Protein AF-A0A7I7WE96-F1 (afdb_monomer_lite)

Foldseek 3Di:
DDDDDDDDDDDPPPDPPPPPPPPPPDPDDDPDDDDDQPFAQAQVPRDGHGQVQADADPVRHGDRHHGVVVCVVVVQPWDFLVVLCVVLVHDSVVSVVVPADFPDWDDPPDDDITTTHGPVSSVVVSPPD

Sequence (129 aa):
MIAPVPSPSEAPNIAPRSDFEISYASEQQVYAGQTGGSRKICQECGRRRALSRFPVDKYGRVNSRHCLGCIDEDTPALITESEAARRLQMTIEGFRSHKLVVAGSYAPERGKVVALYSRVDVDASGGQR

pLDDT: mean 70.79, std 18.3, range [37.28, 91.69]

Structure (mmCIF, N/CA/C/O backbone):
data_AF-A0A7I7WE96-F1
#
_entry.id   AF-A0A7I7WE96-F1
#
loop_
_atom_site.group_PDB
_atom_site.id
_atom_site.type_symbol
_atom_site.label_atom_id
_atom_site.label_alt_id
_atom_site.label_comp_id
_atom_site.label_asym_id
_atom_site.label_entity_id
_atom_site.label_seq_id
_atom_site.pdbx_PDB_ins_code
_atom_site.Cartn_x
_atom_site.Cartn_y
_atom_site.Cartn_z
_atom_site.occupancy
_atom_site.B_iso_or_equiv
_atom_site.auth_seq_id
_atom_site.auth_comp_id
_atom_site.auth_asym_id
_atom_site.auth_atom_id
_atom_site.pdbx_PDB_model_num
ATOM 1 N N . MET A 1 1 ? 65.710 -44.457 34.159 1.00 42.59 1 MET A N 1
ATOM 2 C CA . MET A 1 1 ? 64.817 -43.322 34.468 1.00 42.59 1 MET A CA 1
ATOM 3 C C . MET A 1 1 ? 63.569 -43.510 33.624 1.00 42.59 1 MET A C 1
ATOM 5 O O . MET A 1 1 ? 63.692 -43.533 32.409 1.00 42.59 1 MET A O 1
ATOM 9 N N . ILE A 1 2 ? 62.425 -43.778 34.252 1.00 46.62 2 ILE A N 1
ATOM 10 C CA . ILE A 1 2 ? 61.124 -43.935 33.587 1.00 46.62 2 ILE A CA 1
ATOM 11 C C . ILE A 1 2 ? 60.278 -42.748 34.035 1.00 46.62 2 ILE A C 1
ATOM 13 O O . ILE A 1 2 ? 60.128 -42.545 35.237 1.00 46.62 2 ILE A O 1
ATOM 17 N N . ALA A 1 3 ? 59.731 -41.994 33.089 1.00 37.28 3 ALA A N 1
ATOM 18 C CA . ALA A 1 3 ? 58.562 -41.154 33.314 1.00 37.28 3 ALA A CA 1
ATOM 19 C C . ALA A 1 3 ? 57.767 -41.028 31.999 1.00 37.28 3 ALA A C 1
ATOM 21 O O . ALA A 1 3 ? 58.366 -41.121 30.926 1.00 37.28 3 ALA A O 1
ATOM 22 N N . PRO A 1 4 ? 56.432 -40.915 32.077 1.00 45.62 4 PRO A N 1
ATOM 23 C CA . PRO A 1 4 ? 55.515 -41.565 31.150 1.00 45.62 4 PRO A CA 1
ATOM 24 C C . PRO A 1 4 ? 54.776 -40.595 30.220 1.00 45.62 4 PRO A C 1
ATOM 26 O O . PRO A 1 4 ? 54.709 -39.392 30.451 1.00 45.62 4 PRO A O 1
ATOM 29 N N . VAL A 1 5 ? 54.178 -41.174 29.180 1.00 53.44 5 VAL A N 1
ATOM 30 C CA . VAL A 1 5 ? 53.218 -40.535 28.271 1.00 53.44 5 VAL A CA 1
ATOM 31 C C . VAL A 1 5 ? 51.870 -40.350 28.979 1.00 53.44 5 VAL A C 1
ATOM 33 O O . VAL A 1 5 ? 51.412 -41.284 29.640 1.00 53.44 5 VAL A O 1
ATOM 36 N N . PRO A 1 6 ? 51.185 -39.216 28.767 1.00 49.56 6 PRO A N 1
ATOM 37 C CA . PRO A 1 6 ? 49.725 -39.231 28.716 1.00 49.56 6 PRO A CA 1
ATOM 38 C C . PRO A 1 6 ? 49.164 -38.617 27.419 1.00 49.56 6 PRO A C 1
ATOM 40 O O . PRO A 1 6 ? 49.511 -37.511 27.016 1.00 49.56 6 PRO A O 1
ATOM 43 N N . SER A 1 7 ? 48.262 -39.365 26.780 1.00 45.31 7 SER A N 1
ATOM 44 C CA . SER A 1 7 ? 47.239 -38.882 25.834 1.00 45.31 7 SER A CA 1
ATOM 45 C C . SER A 1 7 ? 45.946 -38.539 26.606 1.00 45.31 7 SER A C 1
ATOM 47 O O . SER A 1 7 ? 45.887 -38.761 27.814 1.00 45.31 7 SER A O 1
ATOM 49 N N . PRO A 1 8 ? 44.826 -38.238 25.931 1.00 49.50 8 PRO A N 1
ATOM 50 C CA . PRO A 1 8 ? 44.482 -37.057 25.149 1.00 49.50 8 PRO A CA 1
ATOM 51 C C . PRO A 1 8 ? 43.420 -36.243 25.914 1.00 49.50 8 PRO A C 1
ATOM 53 O O . PRO A 1 8 ? 42.387 -36.781 26.306 1.00 49.50 8 PRO A O 1
ATOM 56 N N . SER A 1 9 ? 43.633 -34.950 26.140 1.00 49.31 9 SER A N 1
ATOM 57 C CA . SER A 1 9 ? 42.613 -34.127 26.796 1.00 49.31 9 SER A CA 1
ATOM 58 C C . SER A 1 9 ? 42.762 -32.680 26.368 1.00 49.31 9 SER A C 1
ATOM 60 O O . SER A 1 9 ? 43.459 -31.915 27.012 1.00 49.31 9 SER A O 1
ATOM 62 N N . GLU A 1 10 ? 42.126 -32.321 25.257 1.00 42.38 10 GLU A N 1
ATOM 63 C CA . GLU A 1 10 ? 41.781 -30.930 24.973 1.00 42.38 10 GLU A CA 1
ATOM 64 C C . GLU A 1 10 ? 40.582 -30.922 24.027 1.00 42.38 10 GLU A C 1
ATOM 66 O O . GLU A 1 10 ? 40.684 -31.072 22.812 1.00 42.38 10 GLU A O 1
ATOM 71 N N . ALA A 1 11 ? 39.402 -30.818 24.630 1.00 42.19 11 ALA A N 1
ATOM 72 C CA . ALA A 1 11 ? 38.207 -30.403 23.925 1.00 42.19 11 ALA A CA 1
ATOM 73 C C . ALA A 1 11 ? 38.390 -28.933 23.507 1.00 42.19 11 ALA A C 1
ATOM 75 O O . ALA A 1 11 ? 38.555 -28.088 24.392 1.00 42.19 11 ALA A O 1
ATOM 76 N N . PRO A 1 12 ? 38.320 -28.568 22.214 1.00 41.44 12 PRO A N 1
ATOM 77 C CA . PRO A 1 12 ? 38.088 -27.181 21.873 1.00 41.44 12 PRO A CA 1
ATOM 78 C C . PRO A 1 12 ? 36.630 -26.872 22.208 1.00 41.44 12 PRO A C 1
ATOM 80 O O . PRO A 1 12 ? 35.689 -27.388 21.607 1.00 41.44 12 PRO A O 1
ATOM 83 N N . ASN A 1 13 ? 36.472 -26.052 23.238 1.00 43.78 13 ASN A N 1
ATOM 84 C CA . ASN A 1 13 ? 35.237 -25.421 23.659 1.00 43.78 13 ASN A CA 1
ATOM 85 C C . ASN A 1 13 ? 34.686 -24.613 22.469 1.00 43.78 13 ASN A C 1
ATOM 87 O O . ASN A 1 13 ? 35.158 -23.513 22.178 1.00 43.78 13 ASN A O 1
ATOM 91 N N . ILE A 1 14 ? 33.747 -25.203 21.723 1.00 48.84 14 ILE A N 1
ATOM 92 C CA . ILE A 1 14 ? 33.017 -24.539 20.640 1.00 48.84 14 ILE A CA 1
ATOM 93 C C . ILE A 1 14 ? 32.082 -23.525 21.300 1.00 48.84 14 ILE A C 1
ATOM 95 O O . ILE A 1 14 ? 30.915 -23.799 21.568 1.00 48.84 14 ILE A O 1
ATOM 99 N N . ALA A 1 15 ? 32.613 -22.341 21.582 1.00 39.69 15 ALA A N 1
ATOM 100 C CA . ALA A 1 15 ? 31.805 -21.153 21.768 1.00 39.69 15 ALA A CA 1
ATOM 101 C C . ALA A 1 15 ? 31.437 -20.626 20.371 1.00 39.69 15 ALA A C 1
ATOM 103 O O . ALA A 1 15 ? 32.340 -20.245 19.619 1.00 39.69 15 ALA A O 1
ATOM 104 N N . PRO A 1 16 ? 30.152 -20.564 19.982 1.00 40.44 16 PRO A N 1
ATOM 105 C CA . PRO A 1 16 ? 29.764 -19.804 18.808 1.00 40.44 16 PRO A CA 1
ATOM 106 C C . PRO A 1 16 ? 29.896 -18.317 19.153 1.00 40.44 16 PRO A C 1
ATOM 108 O O . PRO A 1 16 ? 28.977 -17.697 19.686 1.00 40.44 16 PRO A O 1
ATOM 111 N N . ARG A 1 17 ? 31.056 -17.722 18.858 1.00 44.59 17 ARG A N 1
ATOM 112 C CA . ARG A 1 17 ? 31.151 -16.268 18.711 1.00 44.59 17 ARG A CA 1
ATOM 113 C C . ARG A 1 17 ? 30.475 -15.913 17.396 1.00 44.59 17 ARG A C 1
ATOM 115 O O . ARG A 1 17 ? 31.088 -15.914 16.336 1.00 44.59 17 ARG A O 1
ATOM 122 N N . SER A 1 18 ? 29.168 -15.693 17.484 1.00 46.44 18 SER A N 1
ATOM 123 C CA . SER A 1 18 ? 28.378 -15.056 16.441 1.00 46.44 18 SER A CA 1
ATOM 124 C C . SER A 1 18 ? 28.749 -13.573 16.397 1.00 46.44 18 SER A C 1
ATOM 126 O O . SER A 1 18 ? 27.990 -12.723 16.855 1.00 46.44 18 SER A O 1
ATOM 128 N N . ASP A 1 19 ? 29.928 -13.268 15.857 1.00 42.34 19 ASP A N 1
ATOM 129 C CA . ASP A 1 19 ? 30.252 -11.946 15.326 1.00 42.34 19 ASP A CA 1
ATOM 130 C C . ASP A 1 19 ? 29.459 -11.780 14.020 1.00 42.34 19 ASP A C 1
ATOM 132 O O . ASP A 1 19 ? 29.959 -11.941 12.909 1.00 42.34 19 ASP A O 1
ATOM 136 N N . PHE A 1 20 ? 28.155 -11.532 14.168 1.00 44.53 20 PHE A N 1
ATOM 137 C CA . PHE A 1 20 ? 27.305 -11.067 13.080 1.00 44.53 20 PHE A CA 1
ATOM 138 C C . PHE A 1 20 ? 27.535 -9.558 12.950 1.00 44.53 20 PHE A C 1
ATOM 140 O O . PHE A 1 20 ? 26.678 -8.741 13.283 1.00 44.53 20 PHE A O 1
ATOM 147 N N . GLU A 1 21 ? 28.740 -9.180 12.518 1.00 40.16 21 GLU A N 1
ATOM 148 C CA . GLU A 1 21 ? 28.971 -7.839 12.002 1.00 40.16 21 GLU A CA 1
ATOM 149 C C . GLU A 1 21 ? 28.182 -7.720 10.700 1.00 40.16 21 GLU A C 1
ATOM 151 O O . GLU A 1 21 ? 28.588 -8.199 9.639 1.00 40.16 21 GLU A O 1
ATOM 156 N N . ILE A 1 22 ? 27.013 -7.084 10.784 1.00 48.22 22 ILE A N 1
ATOM 157 C CA . ILE A 1 22 ? 26.352 -6.519 9.614 1.00 48.22 22 ILE A CA 1
ATOM 158 C C . ILE A 1 22 ? 27.269 -5.397 9.142 1.00 48.22 22 ILE A C 1
ATOM 160 O O . ILE A 1 22 ? 27.170 -4.250 9.574 1.00 48.22 22 ILE A O 1
ATOM 164 N N . SER A 1 23 ? 28.215 -5.762 8.285 1.00 38.84 23 SER A N 1
ATOM 165 C CA . SER A 1 23 ? 29.030 -4.814 7.559 1.00 38.84 23 SER A CA 1
ATOM 166 C C . SER A 1 23 ? 28.083 -4.062 6.624 1.00 38.84 23 SER A C 1
ATOM 168 O O . SER A 1 23 ? 27.760 -4.535 5.536 1.00 38.84 23 SER A O 1
ATOM 170 N N . TYR A 1 24 ? 27.619 -2.882 7.051 1.00 46.25 24 TYR A N 1
ATOM 171 C CA . TYR A 1 24 ? 27.064 -1.832 6.184 1.00 46.25 24 TYR A CA 1
ATOM 172 C C . TYR A 1 24 ? 28.181 -1.256 5.293 1.00 46.25 24 TYR A C 1
ATOM 174 O O . TYR A 1 24 ? 28.384 -0.046 5.178 1.00 46.25 24 TYR A O 1
ATOM 182 N N . ALA A 1 25 ? 28.965 -2.146 4.687 1.00 39.91 25 ALA A N 1
ATOM 183 C CA . ALA A 1 25 ? 29.969 -1.803 3.719 1.00 39.91 25 ALA A CA 1
ATOM 184 C C . ALA A 1 25 ? 29.249 -1.373 2.437 1.00 39.91 25 ALA A C 1
ATOM 186 O O . ALA A 1 25 ? 28.724 -2.186 1.677 1.00 39.91 25 ALA A O 1
ATOM 187 N N . SER A 1 26 ? 29.307 -0.061 2.214 1.00 45.47 26 SER A N 1
ATOM 188 C CA . SER A 1 26 ? 29.462 0.533 0.886 1.00 45.47 26 SER A CA 1
ATOM 189 C C . SER A 1 26 ? 28.181 0.841 0.103 1.00 45.47 26 SER A C 1
ATOM 191 O O . SER A 1 26 ? 28.034 0.441 -1.047 1.00 45.47 26 SER A O 1
ATOM 193 N N . GLU A 1 27 ? 27.318 1.705 0.648 1.00 46.28 27 GLU A N 1
ATOM 194 C CA . GLU A 1 27 ? 26.318 2.443 -0.156 1.00 46.28 27 GLU A CA 1
ATOM 195 C C . GLU A 1 27 ? 26.895 3.654 -0.923 1.00 46.28 27 GLU A C 1
ATOM 197 O O . GLU A 1 27 ? 26.168 4.391 -1.587 1.00 46.28 27 GLU A O 1
ATOM 202 N N . GLN A 1 28 ? 28.209 3.877 -0.904 1.00 47.94 28 GLN A N 1
ATOM 203 C CA . GLN A 1 28 ? 28.836 4.965 -1.657 1.00 47.94 28 GLN A CA 1
ATOM 204 C C . GLN A 1 28 ? 30.066 4.462 -2.400 1.00 47.94 28 GLN A C 1
ATOM 206 O O . GLN A 1 28 ? 31.148 4.426 -1.830 1.00 47.94 28 GLN A O 1
ATOM 211 N N . GLN A 1 29 ? 29.871 4.089 -3.670 1.00 47.78 29 GLN A N 1
ATOM 212 C CA . GLN A 1 29 ? 30.780 4.287 -4.817 1.00 47.78 29 GLN A CA 1
ATOM 213 C C 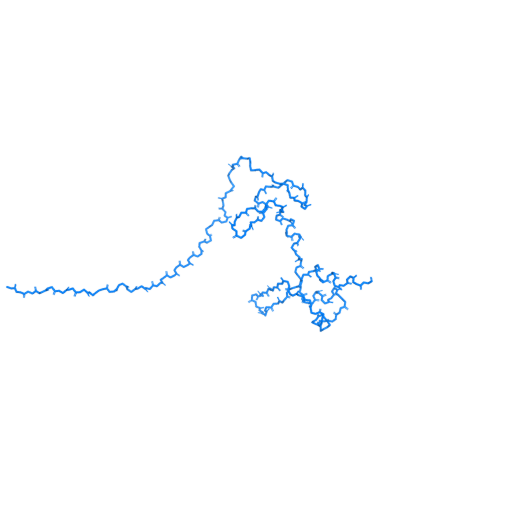. GLN A 1 29 ? 30.700 3.126 -5.816 1.00 47.78 29 GLN A C 1
ATOM 215 O O . GLN A 1 29 ? 31.546 2.244 -5.817 1.00 47.78 29 GLN A O 1
ATOM 220 N N . VAL A 1 30 ? 29.757 3.207 -6.761 1.00 43.72 30 VAL A N 1
ATOM 221 C CA . VAL A 1 30 ? 30.035 2.844 -8.164 1.00 43.72 30 VAL A CA 1
ATOM 222 C C . VAL A 1 30 ? 29.299 3.828 -9.085 1.00 43.72 30 VAL A C 1
ATOM 224 O O . VAL A 1 30 ? 28.339 3.494 -9.774 1.00 43.72 30 VAL A O 1
ATOM 227 N N . TYR A 1 31 ? 29.746 5.086 -9.089 1.00 49.91 31 TYR A N 1
ATOM 228 C CA . TYR A 1 31 ? 29.648 5.938 -10.277 1.00 49.91 31 TYR A CA 1
ATOM 229 C C . TYR A 1 31 ? 30.998 5.862 -10.992 1.00 49.91 31 TYR A C 1
ATOM 231 O O . TYR A 1 31 ? 31.882 6.677 -10.763 1.00 49.91 31 TYR A O 1
ATOM 239 N N . ALA A 1 32 ? 31.172 4.857 -11.844 1.00 38.66 32 ALA A N 1
ATOM 240 C CA . ALA A 1 32 ? 32.219 4.842 -12.858 1.00 38.66 32 ALA A CA 1
ATOM 241 C C . ALA A 1 32 ? 31.725 3.969 -14.011 1.00 38.66 32 ALA A C 1
ATOM 243 O O . ALA A 1 32 ? 31.310 2.831 -13.814 1.00 38.66 32 ALA A O 1
ATOM 244 N N . GLY A 1 33 ? 31.640 4.569 -15.194 1.00 43.78 33 GLY A N 1
ATOM 245 C CA . GLY A 1 33 ? 30.826 4.082 -16.293 1.00 43.78 33 GLY A CA 1
ATOM 246 C C . GLY A 1 33 ? 31.242 2.725 -16.853 1.00 43.78 33 GLY A C 1
ATOM 247 O O . GLY A 1 33 ? 32.406 2.482 -17.145 1.00 43.78 33 GLY A O 1
ATOM 248 N N . GLN A 1 34 ? 30.234 1.907 -17.141 1.00 39.47 34 GLN A N 1
ATOM 249 C CA . GLN A 1 34 ? 30.264 0.956 -18.246 1.00 39.47 34 GLN A CA 1
ATOM 250 C C . GLN A 1 34 ? 29.040 1.204 -19.137 1.00 39.47 34 GLN A C 1
ATOM 252 O O . GLN A 1 34 ? 27.897 0.871 -18.827 1.00 39.47 34 GLN A O 1
ATOM 257 N N . THR A 1 35 ? 29.310 1.959 -20.201 1.00 41.91 35 THR A N 1
ATOM 258 C CA . THR A 1 35 ? 28.866 1.701 -21.577 1.00 41.91 35 THR A CA 1
ATOM 259 C C . THR A 1 35 ? 27.682 0.737 -21.754 1.00 41.91 35 THR A C 1
ATOM 261 O O . THR A 1 35 ? 27.812 -0.477 -21.668 1.00 41.91 35 THR A O 1
ATOM 264 N N . GLY A 1 36 ? 26.525 1.296 -22.132 1.00 42.41 36 GLY A N 1
ATOM 265 C CA . GLY A 1 36 ? 25.512 0.557 -22.896 1.00 42.41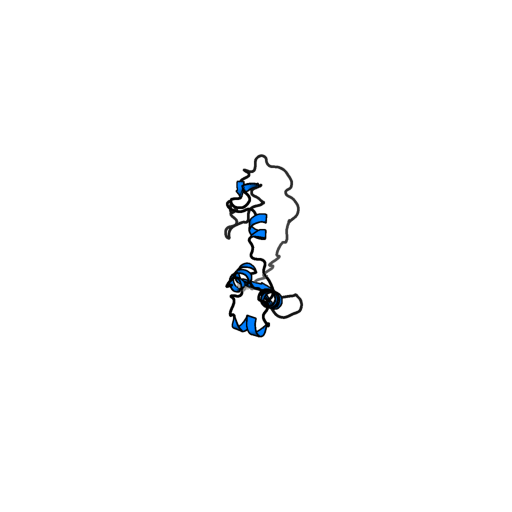 36 GLY A CA 1
ATOM 266 C C . GLY A 1 36 ? 24.487 -0.264 -22.110 1.00 42.41 36 GLY A C 1
ATOM 267 O O . GLY A 1 36 ? 23.909 -1.184 -22.680 1.00 42.41 36 GLY A O 1
ATOM 268 N N . GLY A 1 37 ? 24.207 0.055 -20.842 1.00 52.22 37 GLY A N 1
ATOM 269 C CA . GLY A 1 37 ? 23.144 -0.618 -20.084 1.00 52.22 37 GLY A CA 1
ATOM 270 C C . GLY A 1 37 ? 21.804 -0.574 -20.831 1.00 52.22 37 GLY A C 1
ATOM 271 O O . GLY A 1 37 ? 21.223 0.500 -21.009 1.00 52.22 37 GLY A O 1
ATOM 272 N N . SER A 1 38 ? 21.326 -1.734 -21.290 1.00 65.25 38 SER A N 1
ATOM 273 C CA . SER A 1 38 ? 20.107 -1.883 -22.088 1.00 65.25 38 SER A CA 1
ATOM 274 C C . SER A 1 38 ? 18.912 -1.284 -21.344 1.00 65.25 38 SER A C 1
ATOM 276 O O . SER A 1 38 ? 18.357 -1.906 -20.436 1.00 65.25 38 SER A O 1
ATOM 278 N N . ARG A 1 39 ? 18.530 -0.052 -21.693 1.00 75.62 39 ARG A N 1
ATOM 279 C CA . ARG A 1 39 ? 17.359 0.611 -21.110 1.00 75.62 39 ARG A CA 1
ATOM 280 C C . ARG A 1 39 ? 16.121 -0.214 -21.456 1.00 75.62 39 ARG A C 1
ATOM 282 O O . ARG A 1 39 ? 15.917 -0.558 -22.619 1.00 75.62 39 ARG A O 1
ATOM 289 N N . LYS A 1 40 ? 15.296 -0.520 -20.458 1.00 82.19 40 LYS A N 1
ATOM 290 C CA . LYS A 1 40 ? 14.015 -1.216 -20.641 1.00 82.19 40 LYS A CA 1
ATOM 291 C C . LYS A 1 40 ? 12.876 -0.207 -20.608 1.00 82.19 40 LYS A C 1
ATOM 293 O O . LYS A 1 40 ? 13.012 0.877 -20.038 1.00 82.19 40 LYS A O 1
ATOM 298 N N . ILE A 1 41 ? 11.777 -0.544 -21.270 1.00 85.94 41 ILE A N 1
ATOM 299 C CA . ILE A 1 41 ? 10.550 0.251 -21.263 1.00 85.94 41 ILE A CA 1
ATOM 300 C C . ILE A 1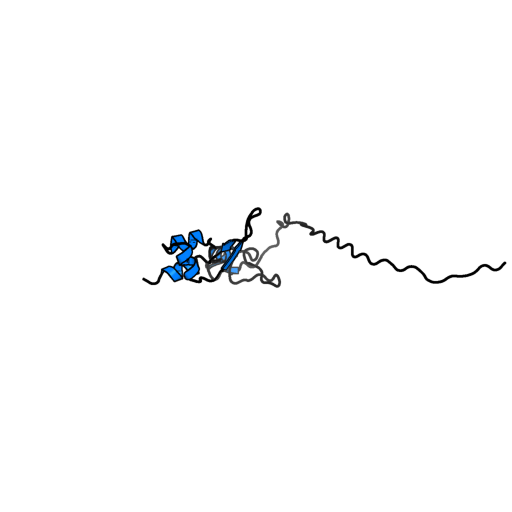 41 ? 9.684 -0.286 -20.125 1.00 85.94 41 ILE A C 1
ATOM 302 O O . ILE A 1 41 ? 9.422 -1.483 -20.081 1.00 85.94 41 ILE A O 1
ATOM 306 N N . CYS A 1 42 ? 9.289 0.582 -19.197 1.00 86.62 42 CYS A N 1
ATOM 307 C CA . CYS A 1 42 ? 8.312 0.225 -18.171 1.00 86.62 42 CYS A CA 1
ATOM 308 C C . CYS A 1 42 ? 6.932 0.036 -18.821 1.00 86.62 42 CYS A C 1
ATOM 310 O O . CYS A 1 42 ? 6.542 0.881 -19.624 1.00 86.62 42 CYS A O 1
ATOM 312 N N . GLN A 1 43 ? 6.213 -1.039 -18.482 1.00 85.56 43 GLN A N 1
ATOM 313 C CA . GLN A 1 43 ? 4.887 -1.326 -19.043 1.00 85.56 43 GLN A CA 1
ATOM 314 C C . GLN A 1 43 ? 3.825 -0.303 -18.616 1.00 85.56 43 GLN A C 1
ATOM 316 O O . GLN A 1 43 ? 3.032 0.087 -19.461 1.00 85.56 43 GLN A O 1
ATOM 321 N N . GLU A 1 44 ? 3.886 0.197 -17.378 1.00 84.38 44 GLU A N 1
ATOM 322 C CA . GLU A 1 44 ? 2.961 1.224 -16.869 1.00 84.38 44 GLU A CA 1
ATOM 323 C C . GLU A 1 44 ? 3.225 2.608 -17.483 1.00 84.38 44 GLU A C 1
ATOM 325 O O . GLU A 1 44 ? 2.438 3.116 -18.276 1.00 84.38 44 GLU A O 1
ATOM 330 N N . CYS A 1 45 ? 4.375 3.234 -17.199 1.00 84.69 45 CYS A N 1
ATOM 331 C CA . CYS A 1 45 ? 4.615 4.603 -17.681 1.00 84.69 45 CYS A CA 1
ATOM 332 C C . CYS A 1 45 ? 5.118 4.713 -19.132 1.00 84.69 45 CYS A C 1
ATOM 334 O O . CYS A 1 45 ? 5.339 5.826 -19.614 1.00 84.69 45 CYS A O 1
ATOM 336 N N . GLY A 1 46 ? 5.424 3.601 -19.812 1.00 85.62 46 GLY A N 1
ATOM 337 C CA . GLY A 1 46 ? 5.939 3.589 -21.191 1.00 85.62 46 GLY A CA 1
ATOM 338 C C . GLY A 1 46 ? 7.326 4.227 -21.391 1.00 85.62 46 GLY A C 1
ATOM 339 O O . GLY A 1 46 ? 7.814 4.334 -22.518 1.00 85.62 46 GLY A O 1
ATOM 340 N N . ARG A 1 47 ? 8.008 4.671 -20.324 1.00 85.88 47 ARG A N 1
ATOM 341 C CA . ARG A 1 47 ? 9.301 5.372 -20.427 1.00 85.88 47 ARG A CA 1
ATOM 342 C C . ARG A 1 47 ? 10.477 4.399 -20.455 1.00 85.88 47 ARG A C 1
ATOM 344 O O . ARG A 1 47 ? 10.525 3.432 -19.694 1.00 85.88 47 ARG A O 1
ATOM 351 N N . ARG A 1 48 ? 11.495 4.716 -21.267 1.00 86.19 48 ARG A N 1
ATOM 352 C CA . ARG A 1 48 ? 12.802 4.036 -21.225 1.00 86.19 48 ARG A CA 1
ATOM 353 C C . ARG A 1 48 ? 13.540 4.411 -19.939 1.00 86.19 48 ARG A C 1
ATOM 355 O O . ARG A 1 48 ? 13.906 5.571 -19.745 1.00 86.19 48 ARG A O 1
ATOM 362 N N . ARG A 1 49 ? 13.795 3.433 -19.073 1.00 83.19 49 ARG A N 1
ATOM 363 C CA . ARG A 1 49 ? 14.519 3.597 -17.806 1.00 83.19 49 ARG A CA 1
ATOM 364 C C . ARG A 1 49 ? 15.763 2.702 -17.783 1.00 83.19 49 ARG A C 1
ATOM 366 O O . ARG A 1 49 ? 15.820 1.675 -18.458 1.00 83.19 49 ARG A O 1
ATOM 373 N N . ALA A 1 50 ? 16.783 3.120 -17.035 1.00 83.88 50 ALA A N 1
ATOM 374 C CA . ALA A 1 50 ? 17.938 2.269 -16.749 1.00 83.88 50 ALA A CA 1
ATOM 375 C C . ALA A 1 50 ? 17.500 1.048 -15.923 1.00 83.88 50 ALA A C 1
ATOM 377 O O . ALA A 1 50 ? 16.555 1.163 -15.146 1.00 83.88 50 ALA A O 1
ATOM 378 N N . LEU A 1 51 ? 18.190 -0.089 -16.065 1.00 82.06 51 LEU A N 1
ATOM 379 C CA . LEU A 1 51 ? 17.859 -1.326 -15.340 1.00 82.06 51 LEU A CA 1
ATOM 380 C C . LEU A 1 51 ? 17.862 -1.149 -13.814 1.00 82.06 51 LEU A C 1
ATOM 382 O O . LEU A 1 51 ? 17.005 -1.708 -13.151 1.00 82.06 51 LEU A O 1
ATOM 386 N N . SER A 1 52 ? 18.744 -0.309 -13.263 1.00 81.31 52 SER A N 1
ATOM 387 C CA . SER A 1 52 ? 18.784 0.009 -11.824 1.00 81.31 52 SER A CA 1
ATOM 388 C C . SER A 1 52 ? 17.531 0.713 -11.294 1.00 81.31 52 SER A C 1
ATOM 390 O O . SER A 1 52 ? 17.350 0.824 -10.089 1.00 81.31 52 SER A O 1
ATOM 392 N N . ARG A 1 53 ? 16.661 1.208 -12.182 1.00 83.44 53 ARG A N 1
ATOM 393 C CA . ARG A 1 53 ? 15.381 1.825 -11.820 1.00 83.44 53 ARG A CA 1
ATOM 394 C C . ARG A 1 53 ? 14.226 0.830 -11.830 1.00 83.44 53 ARG A C 1
ATOM 396 O O . ARG A 1 53 ? 13.089 1.267 -11.920 1.00 83.44 53 ARG A O 1
ATOM 403 N N . PHE A 1 54 ? 14.485 -0.467 -11.823 1.00 86.75 54 PHE A N 1
ATOM 404 C CA . PHE A 1 54 ? 13.480 -1.526 -11.746 1.00 86.75 54 PHE A CA 1
ATOM 405 C C . PHE A 1 54 ? 13.710 -2.307 -10.444 1.00 86.75 54 PHE A C 1
ATOM 407 O O . PHE A 1 54 ? 14.863 -2.414 -10.019 1.00 86.75 54 PHE A O 1
ATOM 414 N N . PRO A 1 55 ? 12.660 -2.823 -9.781 1.00 83.62 55 PRO A N 1
ATOM 415 C CA . PRO A 1 55 ? 12.832 -3.544 -8.528 1.00 83.62 55 PRO A CA 1
ATOM 416 C C . PRO A 1 55 ? 13.521 -4.883 -8.797 1.00 83.62 55 PRO A C 1
ATOM 418 O O . PRO A 1 55 ? 13.555 -5.385 -9.927 1.00 83.62 55 PRO A O 1
ATOM 421 N N . VAL A 1 56 ? 14.002 -5.503 -7.733 1.00 82.94 56 VAL A N 1
ATOM 422 C CA . VAL A 1 56 ? 14.518 -6.867 -7.773 1.00 82.94 56 VAL A CA 1
ATOM 423 C C . VAL A 1 56 ? 13.472 -7.844 -7.249 1.00 82.94 56 VAL A C 1
ATOM 425 O O . VAL A 1 56 ? 12.679 -7.513 -6.370 1.00 82.94 56 VAL A O 1
ATOM 428 N N . ASP A 1 57 ? 13.440 -9.046 -7.815 1.00 79.25 57 ASP A N 1
ATOM 429 C CA . ASP A 1 57 ? 12.672 -10.150 -7.253 1.00 79.25 57 ASP A CA 1
ATOM 430 C C . ASP A 1 57 ? 13.367 -10.740 -6.010 1.00 79.25 57 ASP A C 1
ATOM 432 O O . ASP A 1 57 ? 14.477 -10.354 -5.636 1.00 79.25 57 ASP A O 1
ATOM 436 N N . LYS A 1 58 ? 12.723 -11.729 -5.377 1.00 73.94 58 LYS A N 1
ATOM 437 C CA . LYS A 1 58 ? 13.257 -12.429 -4.194 1.00 73.94 58 LYS A CA 1
ATOM 438 C C . LYS A 1 58 ? 14.590 -13.164 -4.424 1.00 73.94 58 LYS A C 1
ATOM 440 O O . LYS A 1 58 ? 15.186 -13.635 -3.464 1.00 73.94 58 LYS A O 1
ATOM 445 N N . TYR A 1 59 ? 15.038 -13.295 -5.671 1.00 80.62 59 TYR A N 1
ATOM 446 C CA . TYR A 1 59 ? 16.312 -13.902 -6.057 1.00 80.62 59 TYR A CA 1
ATOM 447 C C . TYR A 1 59 ? 17.326 -12.856 -6.551 1.00 80.62 59 TYR A C 1
ATOM 449 O O . TYR A 1 59 ? 18.341 -13.223 -7.144 1.00 80.62 59 TYR A O 1
ATOM 457 N N . GLY A 1 60 ? 17.052 -11.562 -6.349 1.00 76.69 60 GLY A N 1
ATOM 458 C CA . GLY A 1 60 ? 17.923 -10.460 -6.75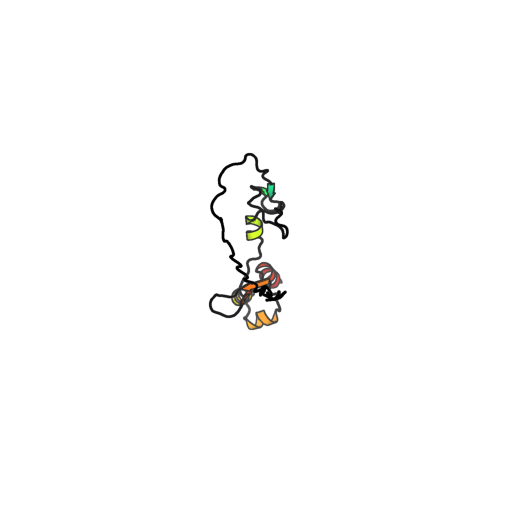3 1.00 76.69 60 GLY A CA 1
ATOM 459 C C . GLY A 1 60 ? 17.897 -10.149 -8.253 1.00 76.69 60 GLY A C 1
ATOM 460 O O . GLY A 1 60 ? 18.716 -9.362 -8.727 1.00 76.69 60 GLY A O 1
ATOM 461 N N . ARG A 1 61 ? 16.988 -10.747 -9.036 1.00 81.50 61 ARG A N 1
ATOM 462 C CA . ARG A 1 61 ? 16.902 -10.489 -10.480 1.00 81.50 61 ARG A CA 1
ATOM 463 C C . ARG A 1 61 ? 16.054 -9.254 -10.732 1.00 81.50 61 ARG A C 1
ATOM 465 O O . ARG A 1 61 ? 14.959 -9.122 -10.196 1.00 81.50 61 ARG A O 1
ATOM 472 N N . VAL A 1 62 ? 16.533 -8.370 -11.600 1.00 79.12 62 VAL A N 1
ATOM 473 C CA . VAL A 1 62 ? 15.808 -7.150 -11.974 1.00 79.12 62 VAL A CA 1
ATOM 474 C C . VAL A 1 62 ? 14.500 -7.511 -12.690 1.00 79.12 62 VAL A C 1
ATOM 476 O O . VAL A 1 62 ? 14.511 -8.090 -13.781 1.00 79.12 62 VAL A O 1
ATOM 479 N N . ASN A 1 63 ? 13.360 -7.138 -12.109 1.00 77.44 63 ASN A N 1
ATOM 480 C CA . ASN A 1 63 ? 12.053 -7.277 -12.739 1.00 77.44 63 ASN A CA 1
ATOM 481 C C . ASN A 1 63 ? 11.914 -6.230 -13.844 1.00 77.44 63 ASN A C 1
ATOM 483 O O . ASN A 1 63 ? 11.701 -5.059 -13.579 1.00 77.44 63 ASN A O 1
ATOM 487 N N . SER A 1 64 ? 11.986 -6.648 -15.101 1.00 79.06 64 SER A N 1
ATOM 488 C CA . SER A 1 64 ? 11.986 -5.726 -16.245 1.00 79.06 64 SER A CA 1
ATOM 489 C C . SER A 1 64 ? 10.614 -5.170 -16.658 1.00 79.06 64 SER A C 1
ATOM 491 O O . SER A 1 64 ? 10.547 -4.442 -17.649 1.00 79.06 64 SER A O 1
ATOM 493 N N . ARG A 1 65 ? 9.526 -5.498 -15.945 1.00 82.19 65 ARG A N 1
ATOM 494 C CA . ARG A 1 65 ? 8.163 -5.077 -16.319 1.00 82.19 65 ARG A CA 1
ATOM 495 C C . ARG A 1 65 ? 7.818 -3.672 -15.824 1.00 82.19 65 ARG A C 1
ATOM 497 O O . ARG A 1 65 ? 7.289 -2.871 -16.590 1.00 82.19 65 ARG A O 1
ATOM 504 N N . HIS A 1 66 ? 8.182 -3.343 -14.586 1.00 84.00 66 HIS A N 1
ATOM 505 C CA . HIS A 1 66 ? 7.774 -2.102 -13.920 1.00 84.00 66 HIS A CA 1
ATOM 506 C C . HIS A 1 66 ? 8.967 -1.377 -13.306 1.00 84.00 66 HIS A C 1
ATOM 508 O O . HIS A 1 66 ? 9.782 -2.000 -12.634 1.00 84.00 66 HIS A O 1
ATOM 514 N N . CYS A 1 67 ? 9.091 -0.066 -13.527 1.00 86.81 67 CYS A N 1
ATOM 515 C CA . CYS A 1 67 ? 10.135 0.714 -12.866 1.00 86.81 67 CYS A CA 1
ATOM 516 C C . CYS A 1 67 ? 9.750 1.029 -11.416 1.00 86.81 67 CYS A C 1
ATOM 518 O O . CYS A 1 67 ? 8.566 1.172 -11.134 1.00 86.81 67 CYS A O 1
ATOM 520 N N . LEU A 1 68 ? 10.747 1.215 -10.546 1.00 81.12 68 LEU A N 1
ATOM 521 C CA . LEU A 1 68 ? 10.610 1.576 -9.132 1.00 81.12 68 LEU A CA 1
ATOM 522 C C . LEU A 1 68 ? 9.568 2.674 -8.933 1.00 81.12 68 LEU A C 1
ATOM 524 O O . LEU A 1 68 ? 8.611 2.444 -8.225 1.00 81.12 68 LEU A O 1
ATOM 528 N N . GLY A 1 69 ? 9.655 3.783 -9.676 1.00 81.31 69 GLY A N 1
ATOM 529 C CA . GLY A 1 69 ? 8.686 4.876 -9.539 1.00 81.31 69 GLY A CA 1
ATOM 530 C C . GLY A 1 69 ? 7.231 4.478 -9.806 1.00 81.31 69 GLY A C 1
ATOM 531 O O . GLY A 1 69 ? 6.365 4.908 -9.067 1.00 81.31 69 GLY A O 1
ATOM 532 N N . CYS A 1 70 ? 6.962 3.624 -10.800 1.00 81.62 70 CYS A N 1
ATOM 533 C CA . CYS A 1 70 ? 5.593 3.145 -11.033 1.00 81.62 70 CYS A CA 1
ATOM 534 C C . CYS A 1 70 ? 5.161 2.180 -9.938 1.00 81.62 70 CYS A C 1
ATOM 536 O O . CYS A 1 70 ? 4.030 2.238 -9.506 1.00 81.62 70 CYS A O 1
ATOM 538 N N . ILE A 1 71 ? 6.065 1.332 -9.448 1.00 79.56 71 ILE A N 1
ATOM 539 C CA . ILE A 1 71 ? 5.748 0.430 -8.340 1.00 79.56 71 ILE A CA 1
ATOM 540 C C . ILE A 1 71 ? 5.509 1.204 -7.058 1.00 79.56 71 ILE A C 1
ATOM 542 O O . ILE A 1 71 ? 4.611 0.834 -6.329 1.00 79.56 71 ILE A O 1
ATOM 546 N N . ASP A 1 72 ? 6.280 2.247 -6.770 1.00 73.12 72 ASP A N 1
ATOM 547 C CA . ASP A 1 72 ? 6.071 3.118 -5.615 1.00 73.12 72 ASP A CA 1
ATOM 548 C C . ASP A 1 72 ? 4.753 3.901 -5.747 1.00 73.12 72 ASP A C 1
ATOM 550 O O . ASP A 1 72 ? 4.040 4.052 -4.760 1.00 73.12 72 ASP A O 1
ATOM 554 N N . GLU A 1 73 ? 4.392 4.355 -6.954 1.00 67.56 73 GLU A N 1
ATOM 555 C CA . GLU A 1 73 ? 3.093 4.994 -7.230 1.00 67.56 73 GLU A CA 1
ATOM 556 C C . GLU A 1 73 ? 1.911 4.009 -7.131 1.00 67.56 73 GLU A C 1
ATOM 558 O O . GLU A 1 73 ? 0.870 4.365 -6.582 1.00 67.56 73 GLU A O 1
ATOM 563 N N . ASP A 1 74 ? 2.082 2.774 -7.611 1.00 64.31 74 ASP A N 1
ATOM 564 C CA . ASP A 1 74 ? 1.109 1.675 -7.521 1.00 64.31 74 ASP A CA 1
ATOM 565 C C . ASP A 1 74 ? 1.141 0.958 -6.168 1.00 64.31 74 ASP A C 1
ATOM 567 O O . ASP A 1 74 ? 0.262 0.143 -5.874 1.00 64.31 74 ASP A O 1
ATOM 571 N N . THR A 1 75 ? 2.143 1.228 -5.325 1.00 65.38 75 THR A N 1
ATOM 572 C CA . THR A 1 75 ? 2.182 0.693 -3.969 1.00 65.38 75 THR A CA 1
ATOM 573 C C . THR A 1 75 ? 0.998 1.328 -3.269 1.00 65.38 75 THR A C 1
ATOM 575 O O . THR A 1 75 ? 0.969 2.555 -3.122 1.00 65.38 75 THR A O 1
ATOM 578 N N . PRO A 1 76 ? -0.012 0.532 -2.874 1.00 63.66 76 PRO A N 1
ATOM 579 C CA . PRO A 1 76 ? -1.241 1.085 -2.353 1.00 63.66 76 PRO A CA 1
ATOM 580 C C . PRO A 1 76 ? -0.878 1.981 -1.184 1.00 63.66 76 PRO A C 1
ATOM 582 O O . PRO A 1 76 ? -0.251 1.526 -0.226 1.00 63.66 76 PRO A O 1
ATOM 585 N N . ALA A 1 77 ? -1.238 3.263 -1.288 1.00 79.19 77 ALA A N 1
ATOM 586 C CA . ALA A 1 77 ? -0.959 4.214 -0.229 1.00 79.19 77 ALA A CA 1
ATOM 587 C C . ALA A 1 77 ? -1.566 3.660 1.062 1.00 79.19 77 ALA A C 1
ATOM 589 O O . ALA A 1 77 ? -2.786 3.536 1.192 1.00 79.19 77 ALA A O 1
ATOM 590 N N . LEU A 1 78 ? -0.700 3.254 1.982 1.00 86.06 78 LEU A N 1
ATOM 591 C CA . LEU A 1 78 ? -1.116 2.656 3.232 1.00 86.06 78 LEU A CA 1
ATOM 592 C C . LEU A 1 78 ? -1.582 3.769 4.161 1.00 86.06 78 LEU A C 1
ATOM 594 O O . LEU A 1 78 ? -0.841 4.708 4.445 1.00 86.06 78 LEU A O 1
ATOM 598 N N . ILE A 1 79 ? -2.820 3.665 4.628 1.00 87.19 79 ILE A N 1
ATOM 599 C CA . ILE A 1 79 ? -3.435 4.650 5.511 1.00 87.19 79 ILE A CA 1
ATOM 600 C C . ILE A 1 79 ? -3.785 4.038 6.856 1.00 87.19 79 ILE A C 1
ATOM 602 O O . ILE A 1 79 ? -4.025 2.839 6.987 1.00 87.19 79 ILE A O 1
ATOM 606 N N . THR A 1 80 ? -3.822 4.882 7.878 1.00 89.69 80 THR A N 1
ATOM 607 C CA . THR A 1 80 ? -4.215 4.464 9.226 1.00 89.69 80 THR A CA 1
ATOM 608 C C . THR A 1 80 ? -5.718 4.210 9.317 1.00 89.69 80 THR A C 1
ATOM 610 O O . THR A 1 80 ? -6.505 4.720 8.520 1.00 89.69 80 THR A O 1
ATOM 613 N N . GLU A 1 81 ? -6.127 3.466 10.345 1.00 89.44 81 GLU A N 1
ATOM 614 C CA . GLU A 1 81 ? -7.538 3.221 10.672 1.00 89.44 81 GLU A CA 1
ATOM 615 C C . GLU A 1 81 ? -8.374 4.514 10.724 1.00 89.44 81 GLU A C 1
ATOM 617 O O . GLU A 1 81 ? -9.469 4.589 10.171 1.00 89.44 81 GLU A O 1
ATOM 622 N N . SER A 1 82 ? -7.844 5.561 11.361 1.00 88.69 82 SER A N 1
ATOM 623 C CA . SER A 1 82 ? -8.539 6.841 11.526 1.00 88.69 82 SER A CA 1
ATOM 624 C C . SER A 1 82 ? -8.673 7.618 10.216 1.00 88.69 82 SER A C 1
ATOM 626 O O . SER A 1 82 ? -9.645 8.347 10.014 1.00 88.69 82 SER A O 1
ATOM 628 N N . GLU A 1 83 ? -7.713 7.482 9.303 1.00 89.31 83 GLU A N 1
ATOM 629 C CA . GLU A 1 83 ? -7.804 8.066 7.968 1.00 89.31 83 GLU A CA 1
ATOM 630 C C . GLU A 1 83 ? -8.780 7.289 7.078 1.00 89.31 83 GLU A C 1
ATOM 632 O O . GLU A 1 83 ? -9.584 7.908 6.379 1.00 89.31 83 GLU A O 1
ATOM 637 N N . ALA A 1 84 ? -8.785 5.958 7.171 1.00 89.25 84 ALA A N 1
ATOM 638 C CA . ALA A 1 84 ? -9.723 5.105 6.451 1.00 89.25 84 ALA A CA 1
ATOM 639 C C . ALA A 1 84 ? -11.182 5.357 6.875 1.00 89.25 84 ALA A C 1
ATOM 641 O O . ALA A 1 84 ? -12.038 5.604 6.024 1.00 89.25 84 ALA A O 1
ATOM 642 N N . ALA A 1 85 ? -11.454 5.407 8.185 1.00 89.56 85 ALA A N 1
ATOM 643 C CA . ALA A 1 85 ? -12.782 5.715 8.723 1.00 89.56 85 ALA A CA 1
ATOM 644 C C . ALA A 1 85 ? -13.288 7.094 8.264 1.00 89.56 85 ALA A C 1
ATOM 646 O O . ALA A 1 85 ? -14.439 7.244 7.857 1.00 89.56 85 ALA A O 1
ATOM 647 N N . ARG A 1 86 ? -12.400 8.099 8.257 1.00 90.88 86 ARG A N 1
ATOM 648 C CA . ARG A 1 86 ? -12.718 9.457 7.794 1.00 90.88 86 ARG A CA 1
ATOM 649 C C . ARG A 1 86 ? -13.056 9.499 6.307 1.00 90.88 86 ARG A C 1
ATOM 651 O O . ARG A 1 86 ? -13.990 10.203 5.934 1.00 90.88 86 ARG A O 1
ATOM 658 N N . ARG A 1 87 ? -12.324 8.762 5.461 1.00 90.12 87 ARG A N 1
ATOM 659 C CA . ARG A 1 87 ? -12.628 8.675 4.021 1.00 90.12 87 ARG A CA 1
ATOM 660 C C . ARG A 1 87 ? -13.987 8.045 3.759 1.00 90.12 87 ARG A C 1
ATOM 662 O O . ARG A 1 87 ? -14.736 8.554 2.935 1.00 90.12 87 ARG A O 1
ATOM 669 N N . LEU A 1 88 ? -14.323 7.005 4.512 1.00 88.69 88 LEU A N 1
ATOM 670 C CA . LEU A 1 88 ? -15.618 6.337 4.431 1.00 88.69 88 LEU A CA 1
ATOM 671 C C . LEU A 1 88 ? -16.747 7.080 5.170 1.00 88.69 88 LEU A C 1
ATOM 673 O O . LEU A 1 88 ? -17.857 6.564 5.253 1.00 88.69 88 LEU A O 1
ATOM 677 N N . GLN A 1 89 ? -16.479 8.277 5.709 1.00 91.44 89 GLN A N 1
ATOM 678 C CA . GLN A 1 89 ? -17.442 9.102 6.450 1.00 91.44 89 GLN A CA 1
ATOM 679 C C . GLN A 1 89 ? -18.133 8.349 7.602 1.00 91.44 89 GLN A C 1
ATOM 681 O O . GLN A 1 89 ? -19.309 8.563 7.887 1.00 91.44 89 GLN A O 1
ATOM 686 N N . MET A 1 90 ? -17.393 7.474 8.285 1.00 91.19 90 MET A N 1
ATOM 687 C CA . MET A 1 90 ? -17.896 6.651 9.385 1.00 91.19 90 MET A CA 1
ATOM 688 C C . MET A 1 90 ? -17.082 6.841 10.664 1.00 91.19 90 MET A C 1
ATOM 690 O O . MET A 1 90 ? -15.967 7.365 10.664 1.00 91.19 90 MET A O 1
ATOM 694 N N . THR A 1 91 ? -17.648 6.395 11.784 1.00 91.69 91 THR A N 1
ATOM 695 C CA . THR A 1 91 ? -16.926 6.326 13.057 1.00 91.69 91 THR A CA 1
ATOM 696 C C . THR A 1 91 ? -15.876 5.215 13.016 1.00 91.69 91 THR A C 1
ATOM 698 O O . THR A 1 91 ? -15.982 4.266 12.240 1.00 91.69 91 THR A O 1
ATOM 701 N N . ILE A 1 92 ? -14.866 5.299 13.888 1.00 88.81 92 ILE A N 1
ATOM 702 C CA . ILE A 1 92 ? -13.834 4.253 14.008 1.00 88.81 92 ILE A CA 1
ATOM 703 C C . ILE A 1 92 ? -14.473 2.898 14.363 1.00 88.81 92 ILE A C 1
ATOM 705 O O . ILE A 1 92 ? -14.090 1.870 13.816 1.00 88.81 92 ILE A O 1
ATOM 709 N N . GLU A 1 93 ? -15.488 2.883 15.229 1.00 89.69 93 GLU A N 1
ATOM 710 C CA . GLU A 1 93 ? -16.223 1.655 15.571 1.00 89.69 93 GLU A CA 1
ATOM 711 C C . GLU A 1 93 ? -17.011 1.090 14.379 1.00 89.69 93 GLU A C 1
ATOM 713 O O . GLU A 1 93 ? -17.025 -0.126 14.160 1.00 89.69 93 GLU A O 1
ATOM 718 N N . GLY A 1 94 ? -17.604 1.967 13.562 1.00 86.50 94 GLY A N 1
ATOM 719 C CA . GLY A 1 94 ? -18.238 1.585 12.301 1.00 86.50 94 GLY A CA 1
ATOM 720 C C . GLY A 1 94 ? -17.235 0.971 11.324 1.00 86.50 94 GLY A C 1
ATOM 721 O O . GLY A 1 94 ? -17.501 -0.079 10.743 1.00 86.50 94 GLY A O 1
ATOM 722 N N . PHE A 1 95 ? -16.039 1.552 11.228 1.00 87.88 95 PHE A N 1
ATOM 723 C CA . PHE A 1 95 ? -14.959 1.038 10.387 1.00 87.88 95 PHE A CA 1
ATOM 724 C C . PHE A 1 95 ? -14.465 -0.342 10.831 1.00 87.88 95 PHE A C 1
ATOM 726 O O . PHE A 1 95 ? -14.330 -1.247 10.008 1.00 87.88 95 PHE A O 1
ATOM 733 N N . ARG A 1 96 ? -14.277 -0.554 12.138 1.00 86.56 96 ARG A N 1
ATOM 734 C CA . ARG A 1 96 ? -13.918 -1.873 12.695 1.00 86.56 96 ARG A CA 1
ATOM 735 C C . ARG A 1 96 ? -14.946 -2.944 12.358 1.00 86.56 96 ARG A C 1
ATOM 737 O O . ARG A 1 96 ? -14.588 -4.091 12.095 1.00 86.56 96 ARG A O 1
ATOM 744 N N . SER A 1 97 ? -16.217 -2.560 12.326 1.00 87.12 97 SER A N 1
ATOM 745 C CA . SER A 1 97 ? -17.321 -3.447 11.955 1.00 87.12 97 SER A CA 1
ATOM 746 C C . SER A 1 97 ? -17.343 -3.769 10.454 1.00 87.12 97 SER A C 1
ATOM 748 O O . SER A 1 97 ? -17.855 -4.817 10.066 1.00 87.12 97 SER A O 1
ATOM 750 N N . HIS A 1 98 ? -16.730 -2.919 9.623 1.00 81.19 98 HIS A N 1
ATOM 751 C CA . HIS A 1 98 ? -16.628 -3.067 8.167 1.00 81.19 98 HIS A CA 1
ATOM 752 C C . HIS A 1 98 ? -15.629 -4.153 7.719 1.00 81.19 98 HIS A C 1
ATOM 754 O O . HIS A 1 98 ? -15.615 -4.518 6.545 1.00 81.19 98 HIS A O 1
ATOM 760 N N . LYS A 1 99 ? -14.809 -4.682 8.647 1.00 79.38 99 LYS A N 1
ATOM 761 C CA . LYS A 1 99 ? -13.886 -5.824 8.458 1.00 79.38 99 LYS A CA 1
ATOM 762 C C . LYS A 1 99 ? -12.986 -5.728 7.215 1.00 79.38 99 LYS A C 1
ATOM 764 O O . LYS A 1 99 ? -12.738 -6.729 6.544 1.00 79.38 99 LYS A O 1
ATOM 769 N N . LEU A 1 100 ? -12.473 -4.534 6.923 1.00 83.69 100 LEU A N 1
ATOM 770 C CA . LEU A 1 100 ? -11.471 -4.347 5.875 1.00 83.69 100 LEU A CA 1
ATOM 771 C C . LEU A 1 100 ? -10.171 -5.093 6.207 1.00 83.69 100 LEU A C 1
ATOM 773 O O . LEU A 1 100 ? -9.747 -5.148 7.363 1.00 83.69 100 LEU A O 1
ATOM 777 N N . VAL A 1 101 ? -9.544 -5.675 5.181 1.00 84.94 101 VAL A N 1
ATOM 778 C CA . VAL A 1 101 ? -8.305 -6.445 5.333 1.00 84.94 101 VAL A CA 1
ATOM 779 C C . VAL A 1 101 ? -7.150 -5.498 5.659 1.00 84.94 101 VAL A C 1
ATOM 781 O O . VAL A 1 101 ? -6.970 -4.460 5.022 1.00 84.94 101 VAL A O 1
ATOM 784 N N . VAL A 1 102 ? -6.357 -5.866 6.665 1.00 86.81 102 VAL A N 1
ATOM 785 C CA . VAL A 1 102 ? -5.135 -5.142 7.026 1.00 86.81 102 VAL A CA 1
ATOM 786 C C . VAL A 1 102 ? -4.085 -5.398 5.947 1.00 86.81 102 VAL A C 1
ATOM 788 O O . VAL A 1 102 ? -3.680 -6.538 5.729 1.00 86.81 102 VAL A O 1
ATOM 791 N N . ALA A 1 103 ? -3.648 -4.334 5.280 1.00 83.56 103 ALA A N 1
ATOM 792 C CA . ALA A 1 103 ? -2.663 -4.392 4.201 1.00 83.56 103 ALA A CA 1
ATOM 793 C C . ALA A 1 103 ? -1.217 -4.308 4.720 1.00 83.56 103 ALA A C 1
ATOM 795 O O . ALA A 1 103 ? -0.279 -4.696 4.028 1.00 83.56 103 ALA A O 1
ATOM 796 N N . GLY A 1 104 ? -1.025 -3.821 5.947 1.00 82.94 104 GLY A N 1
ATOM 797 C CA . GLY A 1 104 ? 0.280 -3.777 6.591 1.00 82.94 104 GLY A CA 1
ATOM 798 C C . GLY A 1 104 ? 0.198 -3.318 8.038 1.00 82.94 104 GLY A C 1
ATOM 799 O O . GLY A 1 104 ? -0.875 -3.073 8.584 1.00 82.94 104 GLY A O 1
ATOM 800 N N . SER A 1 105 ? 1.351 -3.172 8.673 1.00 83.19 105 SER A N 1
ATOM 801 C CA . SER A 1 105 ? 1.439 -2.599 10.011 1.00 83.19 105 SER A CA 1
ATOM 802 C C . SER A 1 105 ? 2.751 -1.859 10.181 1.00 83.19 105 SER A C 1
ATOM 804 O O . SER A 1 105 ? 3.765 -2.304 9.646 1.00 83.19 105 SER A O 1
ATOM 806 N N . TYR A 1 106 ? 2.755 -0.782 10.962 1.00 78.94 106 TYR A N 1
ATOM 807 C CA . TYR A 1 106 ? 3.992 -0.122 11.372 1.00 78.94 106 TYR A CA 1
ATOM 808 C C . TYR A 1 106 ? 4.090 -0.053 12.895 1.00 78.94 106 TYR A C 1
ATOM 810 O O . TYR A 1 106 ? 3.085 0.082 13.597 1.00 78.94 106 TYR A O 1
ATOM 818 N N . ALA A 1 107 ? 5.312 -0.168 13.407 1.00 80.00 107 ALA A N 1
ATOM 819 C CA . ALA A 1 107 ? 5.621 -0.011 14.819 1.00 80.00 107 ALA A CA 1
ATOM 820 C C . ALA A 1 107 ? 6.403 1.300 14.995 1.00 80.00 107 ALA A C 1
ATOM 822 O O . ALA A 1 107 ? 7.548 1.372 14.550 1.00 80.00 107 ALA A O 1
ATOM 823 N N . PRO A 1 108 ? 5.811 2.356 15.579 1.00 75.69 108 PRO A N 1
ATOM 824 C CA . PRO A 1 108 ? 6.573 3.556 15.905 1.00 75.69 108 PRO A CA 1
ATOM 825 C C . PRO A 1 108 ? 7.611 3.249 16.997 1.00 75.69 108 PRO A C 1
ATOM 827 O O . PRO A 1 108 ? 7.349 2.424 17.872 1.00 75.69 108 PRO A O 1
ATOM 830 N N . GLU A 1 109 ? 8.750 3.956 16.998 1.00 75.94 109 GLU A N 1
ATOM 831 C CA . GLU A 1 109 ? 9.840 3.776 17.987 1.00 75.94 109 GLU A CA 1
ATOM 832 C C . GLU A 1 109 ? 9.357 3.859 19.444 1.00 75.94 109 GLU A C 1
ATOM 834 O O . GLU A 1 109 ? 9.933 3.255 20.348 1.00 75.94 109 GLU A O 1
ATOM 839 N N . ARG A 1 110 ? 8.268 4.599 19.677 1.00 64.19 110 ARG A N 1
ATOM 840 C CA . ARG A 1 110 ? 7.527 4.611 20.936 1.00 64.19 110 ARG A CA 1
ATOM 841 C C . ARG A 1 110 ? 6.041 4.447 20.653 1.00 64.19 110 ARG A C 1
ATOM 843 O O . AR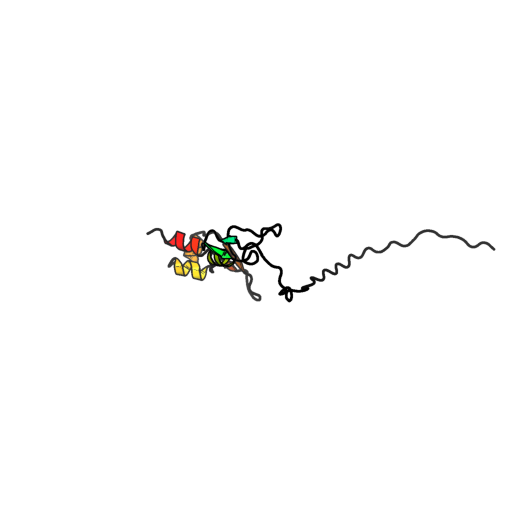G A 1 110 ? 5.364 5.410 20.301 1.00 64.19 110 ARG A O 1
ATOM 850 N N . GLY A 1 111 ? 5.516 3.238 20.826 1.00 72.31 111 GLY A N 1
ATOM 851 C CA . GLY A 1 111 ? 4.076 3.005 20.768 1.00 72.31 111 GLY A CA 1
ATOM 852 C C . GLY A 1 111 ? 3.683 1.565 20.475 1.00 72.31 111 GLY A C 1
ATOM 853 O O . GLY A 1 111 ? 4.503 0.652 20.471 1.00 72.31 111 GLY A O 1
ATOM 854 N N . LYS A 1 112 ? 2.379 1.375 20.263 1.00 80.00 112 LYS A N 1
ATOM 855 C CA . LYS A 1 112 ? 1.796 0.093 19.859 1.00 80.00 112 LYS A CA 1
ATOM 856 C C . LYS A 1 112 ? 1.860 -0.040 18.340 1.00 80.00 112 LYS 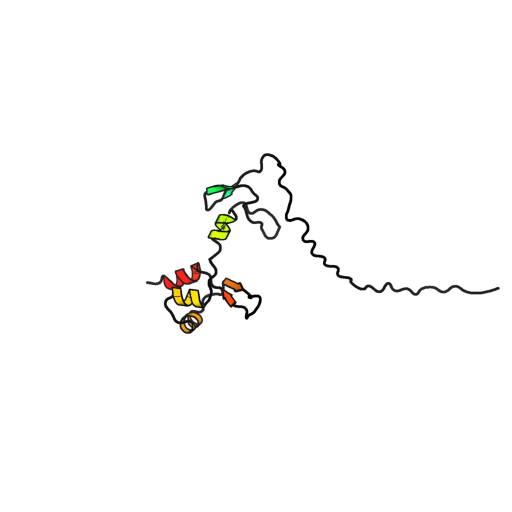A C 1
ATOM 858 O O . LYS A 1 112 ? 1.780 0.962 17.636 1.00 80.00 112 LYS A O 1
ATOM 863 N N . VAL A 1 113 ? 1.964 -1.277 17.860 1.00 82.12 113 VAL A N 1
ATOM 864 C CA . VAL A 1 113 ? 1.850 -1.600 16.432 1.00 82.12 113 VAL A CA 1
ATOM 865 C C . VAL A 1 113 ? 0.506 -1.092 15.910 1.00 82.12 113 VAL A C 1
ATOM 867 O O . VAL A 1 113 ? -0.536 -1.349 16.515 1.00 82.12 113 VAL A O 1
ATOM 870 N N . VAL A 1 114 ? 0.539 -0.363 14.798 1.00 85.38 114 VAL A N 1
ATOM 871 C CA . VAL A 1 114 ? -0.633 0.244 14.168 1.00 85.38 114 VAL A CA 1
ATOM 872 C C . VAL A 1 114 ? -0.931 -0.487 12.867 1.00 85.38 114 VAL A C 1
ATOM 874 O O . VAL A 1 114 ? -0.041 -0.668 12.035 1.00 85.38 114 VAL A O 1
ATOM 877 N N . ALA A 1 115 ? -2.187 -0.896 12.692 1.00 85.88 115 ALA A N 1
ATOM 878 C CA . ALA A 1 115 ? -2.666 -1.486 11.450 1.00 85.88 115 ALA A CA 1
ATOM 879 C C . ALA A 1 115 ? -2.794 -0.420 10.354 1.00 85.88 115 ALA A C 1
ATOM 881 O O . ALA A 1 115 ? -3.292 0.687 10.589 1.00 85.88 115 ALA A O 1
ATOM 882 N N . LEU A 1 116 ? -2.363 -0.787 9.155 1.00 86.62 116 LEU A N 1
ATOM 883 C CA . LEU A 1 116 ? -2.472 0.008 7.948 1.00 86.62 116 LEU A CA 1
ATOM 884 C C . LEU A 1 116 ? -3.395 -0.683 6.949 1.00 86.62 116 LEU A C 1
ATOM 886 O O . LEU A 1 116 ? -3.376 -1.905 6.789 1.00 86.62 116 LEU A O 1
ATOM 890 N N . TYR A 1 117 ? -4.177 0.125 6.253 1.00 87.62 117 TYR A N 1
ATOM 891 C CA . TYR A 1 117 ? -5.163 -0.300 5.274 1.00 87.62 117 TYR A CA 1
ATOM 892 C C . TYR A 1 117 ? -4.775 0.239 3.904 1.00 87.62 117 TYR A C 1
ATOM 894 O O . TYR A 1 117 ? -4.228 1.336 3.790 1.00 87.62 117 TYR A O 1
ATOM 902 N N . SER A 1 118 ? -5.059 -0.529 2.858 1.00 87.31 118 SER A N 1
ATOM 903 C CA . SER A 1 118 ? -4.873 -0.075 1.484 1.00 87.31 118 SER A CA 1
ATOM 904 C C . SER A 1 118 ? -5.866 1.042 1.189 1.00 87.31 118 SER A C 1
ATOM 906 O O . SER A 1 118 ? -7.078 0.854 1.311 1.00 87.31 118 SER A O 1
ATOM 908 N N . ARG A 1 119 ? -5.370 2.209 0.773 1.00 85.38 119 ARG A N 1
ATOM 909 C CA . ARG A 1 119 ? -6.232 3.294 0.298 1.00 85.38 119 ARG A CA 1
ATOM 910 C C . ARG A 1 119 ? -7.159 2.838 -0.827 1.00 85.38 119 ARG A C 1
ATOM 912 O O . ARG A 1 119 ? -8.320 3.224 -0.815 1.00 85.38 119 ARG A O 1
ATOM 919 N N . VAL A 1 120 ? -6.663 2.018 -1.752 1.00 83.62 120 VAL A N 1
ATOM 920 C CA . VAL A 1 120 ? -7.441 1.526 -2.898 1.00 83.62 120 VAL A CA 1
ATOM 921 C C . VAL A 1 120 ? -8.627 0.685 -2.424 1.00 83.62 120 VAL A C 1
ATOM 923 O O . VAL A 1 120 ? -9.742 0.895 -2.891 1.00 83.62 120 VAL A O 1
ATOM 926 N N . ASP A 1 121 ? -8.419 -0.195 -1.442 1.00 83.94 121 ASP A N 1
ATOM 927 C CA . ASP A 1 121 ? -9.487 -1.053 -0.908 1.00 83.94 121 ASP A CA 1
ATOM 928 C C . ASP A 1 121 ? -10.529 -0.243 -0.127 1.00 83.94 121 ASP A C 1
ATOM 930 O O . ASP A 1 121 ? -11.731 -0.516 -0.189 1.00 83.94 121 ASP A O 1
ATOM 934 N N . VAL A 1 122 ? -10.073 0.788 0.589 1.00 85.25 122 VAL A N 1
ATOM 935 C CA . VAL A 1 122 ? -10.941 1.724 1.310 1.00 85.25 122 VAL A CA 1
ATOM 936 C C . VAL A 1 122 ? -11.778 2.540 0.323 1.00 85.25 122 VAL A C 1
ATOM 938 O O . VAL A 1 122 ? -12.995 2.607 0.476 1.00 85.25 122 VAL A O 1
ATOM 941 N N . ASP A 1 123 ? -11.166 3.108 -0.717 1.00 84.75 123 ASP A N 1
ATOM 942 C CA . ASP A 1 123 ? -11.869 3.899 -1.733 1.00 84.75 123 ASP A CA 1
ATOM 943 C C . ASP A 1 123 ? -12.858 3.024 -2.538 1.00 84.75 123 ASP A C 1
ATOM 945 O O . ASP A 1 123 ? -13.996 3.436 -2.775 1.00 84.75 123 ASP A O 1
ATOM 949 N N . ALA A 1 124 ? -12.490 1.781 -2.873 1.00 83.12 124 ALA A N 1
ATOM 950 C CA . ALA A 1 124 ? -13.383 0.816 -3.523 1.00 83.12 124 ALA A CA 1
ATOM 951 C C . ALA A 1 124 ? -14.581 0.427 -2.638 1.00 83.12 124 ALA A C 1
ATOM 953 O O . ALA A 1 124 ? -15.695 0.260 -3.134 1.00 83.12 124 ALA A O 1
ATOM 954 N N . SER A 1 125 ? -14.379 0.335 -1.321 1.00 78.62 125 SER A N 1
ATOM 955 C CA . SER A 1 125 ? -15.451 0.029 -0.364 1.00 78.62 125 SER A CA 1
ATOM 956 C C . SER A 1 125 ? -16.439 1.184 -0.191 1.00 78.62 125 SER A C 1
ATOM 958 O O . SER A 1 125 ? -17.618 0.945 0.055 1.00 78.62 125 SER A O 1
ATOM 960 N N . GLY A 1 126 ? -15.979 2.430 -0.346 1.00 68.00 126 GLY A N 1
ATOM 961 C CA . GLY A 1 126 ? -16.826 3.627 -0.295 1.00 68.00 126 GLY A CA 1
ATOM 962 C C . GLY A 1 126 ? -17.553 3.948 -1.605 1.00 68.00 126 GLY A C 1
ATOM 963 O O . GLY A 1 126 ? -18.452 4.786 -1.612 1.00 68.00 126 GLY A O 1
ATOM 964 N N . GLY A 1 127 ? -17.175 3.294 -2.708 1.00 58.53 127 GLY A N 1
ATOM 965 C CA . GLY A 1 127 ? -17.692 3.541 -4.057 1.00 58.53 127 GLY A CA 1
ATOM 966 C C . GLY A 1 127 ? -19.028 2.874 -4.398 1.00 58.53 127 GLY A C 1
ATOM 967 O O . GLY A 1 127 ? -19.494 3.023 -5.524 1.00 58.53 127 GLY A O 1
ATOM 968 N N . GLN A 1 128 ? -19.664 2.157 -3.467 1.00 47.88 128 GLN A N 1
ATOM 969 C CA . GLN A 1 128 ? -21.041 1.688 -3.650 1.00 47.88 128 GLN A CA 1
ATOM 970 C C . GLN A 1 128 ? -22.015 2.850 -3.399 1.00 47.88 128 GLN A C 1
ATOM 972 O O . GLN A 1 128 ? -22.520 3.027 -2.290 1.00 47.88 128 GLN A O 1
ATOM 977 N N . ARG A 1 129 ? -22.243 3.670 -4.427 1.00 43.66 129 ARG A N 1
ATOM 978 C CA . ARG A 1 129 ? -23.360 4.618 -4.511 1.00 43.66 129 ARG A CA 1
ATOM 979 C C . ARG A 1 129 ? -24.184 4.341 -5.754 1.00 43.66 129 ARG A C 1
ATOM 981 O O . ARG A 1 129 ? -23.565 4.160 -6.824 1.00 43.66 129 ARG A O 1
#

Secondary structure (DSSP, 8-state):
--------------------------SS------S---PEEPTTT--EE-GGGS-B-TTS-B-SSS-HHHHHHHS--EEEHHHHHHHTT--HHHHHHTTPPEEEEE--SSS--EEEEEHHHHHHHHT--

Organism: Mycolicibacterium gadium (NCBI:txid1794)

Radius of gyration: 27.7 Å; chains: 1; bounding box: 88×53×57 Å